Protein AF-A0ABC9VNV1-F1 (afdb_monomer)

Organism: NCBI:txid3378536

Sequence (140 aa):
MKNTTNLYNGEHWSSEWITLIHSKHLDEAFKYSTDSWLENKLSWFLTNGSTGILYLINYVWGDEGLDLFFEFIRWYIMNDSEPGHFHPSKAIKTGINEHRGEIKSTDLKKLTEMLEDFSEVFAVNDHDEGAPRWKPKEKD

Foldseek 3Di:
DDCPQCDDPNDGDDPLVSLVVVVVVCCVVVPDDDDCPVVVVVSCCCRVPVVVVLVVQCVVPNPVSNVVVVVVLCVQDPCLPDPNHDPDDPVVVVVCVVVDDDCDPVNVVVVQVSQQVVQCSVCVVVVNNPDDGDGDDDDD

Secondary structure (DSSP, 8-state):
------EETTEE--HHHHHHHHHHHGGGT----S-THHHHHHHHHHHTTHHHHHHHHHHHHHHHHHHHHHHHHHHHHH-TTSTTS----HHHHHHHHHT-----HHHHHHHHHHHHHHHHHHHHHTT-TTPPPP-PPPP-

Radius of gyration: 17.7 Å; Cα contacts (8 Å, |Δi|>4): 72; chains: 1; bounding box: 39×44×49 Å

Mean predicted aligned error: 11.59 Å

pLDDT: mean 71.83, std 16.85, range [32.09, 94.81]

Structure (mmCIF, N/CA/C/O backbone):
data_AF-A0ABC9VNV1-F1
#
_entry.id   AF-A0ABC9VNV1-F1
#
loop_
_atom_site.group_PDB
_atom_site.id
_atom_site.type_symbol
_atom_site.label_atom_id
_atom_site.label_alt_id
_atom_site.label_comp_id
_atom_site.label_asym_id
_atom_site.label_entity_id
_atom_site.label_seq_id
_atom_site.pdbx_PDB_ins_code
_atom_site.Cartn_x
_atom_site.Cartn_y
_atom_site.Cartn_z
_atom_site.occupancy
_atom_site.B_iso_or_equiv
_atom_site.auth_seq_id
_atom_site.auth_comp_id
_atom_site.auth_asym_id
_atom_site.auth_atom_id
_atom_site.pdbx_PDB_model_num
ATOM 1 N N . MET A 1 1 ? 6.989 10.256 -30.172 1.00 32.09 1 MET A N 1
ATOM 2 C CA . MET A 1 1 ? 8.027 10.256 -29.119 1.00 32.09 1 MET A CA 1
ATOM 3 C C . MET A 1 1 ? 7.615 11.285 -28.080 1.00 32.09 1 MET A C 1
ATOM 5 O O . MET A 1 1 ? 7.628 12.466 -28.396 1.00 32.09 1 MET A O 1
ATOM 9 N N . LYS A 1 2 ? 7.131 10.853 -26.909 1.00 33.56 2 LYS A N 1
ATOM 10 C CA . LYS A 1 2 ? 6.782 11.763 -25.809 1.00 33.56 2 LYS A CA 1
ATOM 11 C C . LYS A 1 2 ? 8.055 12.032 -25.001 1.00 33.56 2 LYS A C 1
ATOM 13 O O . LYS A 1 2 ? 8.468 11.173 -24.236 1.00 33.56 2 LYS A O 1
ATOM 18 N N . ASN A 1 3 ? 8.677 13.191 -25.206 1.00 39.19 3 ASN A N 1
ATOM 19 C CA . ASN A 1 3 ? 9.622 13.756 -24.243 1.00 39.19 3 ASN A CA 1
ATOM 20 C C . ASN A 1 3 ? 8.817 14.642 -23.291 1.00 39.19 3 ASN A C 1
ATOM 22 O O . ASN A 1 3 ? 8.716 15.849 -23.488 1.00 39.19 3 ASN A O 1
ATOM 26 N N . THR A 1 4 ? 8.188 14.034 -22.290 1.00 43.34 4 THR A N 1
ATOM 27 C CA . THR A 1 4 ? 7.763 14.755 -21.087 1.00 43.34 4 THR A CA 1
ATOM 28 C C . THR A 1 4 ? 8.994 14.880 -20.211 1.00 43.34 4 THR A C 1
ATOM 30 O O . THR A 1 4 ? 9.354 13.982 -19.454 1.00 43.34 4 THR A O 1
ATOM 33 N N . THR A 1 5 ? 9.734 15.957 -20.442 1.00 48.34 5 THR A N 1
ATOM 34 C CA . THR A 1 5 ? 10.956 16.270 -19.718 1.00 48.34 5 THR A CA 1
ATOM 35 C C . THR A 1 5 ? 10.577 16.685 -18.304 1.00 48.34 5 THR A C 1
ATOM 37 O O . THR A 1 5 ? 10.227 17.834 -18.055 1.00 48.34 5 THR A O 1
ATOM 40 N N . ASN A 1 6 ? 10.608 15.724 -17.390 1.00 53.25 6 ASN A N 1
ATOM 41 C CA . ASN A 1 6 ? 10.360 15.930 -15.973 1.00 53.25 6 ASN A CA 1
ATOM 42 C C . ASN A 1 6 ? 11.522 16.723 -15.358 1.00 53.25 6 ASN A C 1
ATOM 44 O O . ASN A 1 6 ? 12.486 16.145 -14.859 1.00 53.25 6 ASN A O 1
ATOM 48 N N . LEU A 1 7 ? 11.444 18.051 -15.436 1.00 54.41 7 LEU A N 1
ATOM 49 C CA . LEU A 1 7 ? 12.431 18.974 -14.882 1.00 54.41 7 LEU A CA 1
ATOM 50 C C . LEU A 1 7 ? 11.872 19.666 -13.637 1.00 54.41 7 LEU A C 1
ATOM 52 O O . LEU A 1 7 ? 10.845 20.336 -13.713 1.00 54.41 7 LEU A O 1
ATOM 56 N N . TYR A 1 8 ? 12.587 19.569 -12.516 1.00 49.50 8 TYR A N 1
ATOM 57 C CA . TYR A 1 8 ? 12.327 20.351 -11.304 1.00 49.50 8 TYR A CA 1
ATOM 58 C C . TYR A 1 8 ? 13.645 20.959 -10.811 1.00 49.50 8 TYR A C 1
ATOM 60 O O . TYR A 1 8 ? 14.639 20.252 -10.665 1.00 49.50 8 TYR A O 1
ATOM 68 N N . ASN A 1 9 ? 13.684 22.285 -10.621 1.00 58.12 9 ASN A N 1
ATOM 69 C CA . ASN A 1 9 ? 14.904 23.061 -10.326 1.00 58.12 9 ASN A CA 1
ATOM 70 C C . ASN A 1 9 ? 16.076 22.846 -11.308 1.00 58.12 9 ASN A C 1
ATOM 72 O O . ASN A 1 9 ? 17.241 22.946 -10.936 1.00 58.12 9 ASN A O 1
ATOM 76 N N . GLY A 1 10 ? 15.773 22.581 -12.582 1.00 61.41 10 GLY A N 1
ATOM 77 C CA . GLY A 1 10 ? 16.792 22.366 -13.616 1.00 61.41 10 GLY A CA 1
ATOM 78 C C . GLY A 1 10 ? 17.421 20.970 -13.611 1.00 61.41 10 GLY A C 1
ATOM 79 O O . GLY A 1 10 ? 18.289 20.705 -14.438 1.00 61.41 10 GLY A O 1
ATOM 80 N N . GLU A 1 11 ? 16.963 20.068 -12.741 1.00 56.09 11 GLU A N 1
ATOM 81 C CA . GLU A 1 11 ? 17.384 18.668 -12.707 1.00 56.09 11 GLU A CA 1
ATOM 82 C C . GLU A 1 11 ? 16.292 17.754 -13.263 1.00 56.09 11 GLU A C 1
ATOM 84 O O . GLU A 1 11 ? 15.099 18.042 -13.138 1.00 56.09 11 GLU A O 1
ATOM 89 N N . HIS A 1 12 ? 16.703 16.651 -13.892 1.00 55.78 12 HIS A N 1
ATOM 90 C CA . HIS A 1 12 ? 15.787 15.637 -14.401 1.00 55.78 12 HIS A CA 1
ATOM 91 C C . HIS A 1 12 ? 15.393 14.670 -13.291 1.00 55.78 12 HIS A C 1
ATOM 93 O O . HIS A 1 12 ? 16.239 13.968 -12.740 1.00 55.78 12 HIS A O 1
ATOM 99 N N . TRP A 1 13 ? 14.097 14.588 -13.030 1.00 54.09 13 TRP A N 1
ATOM 100 C CA . TRP A 1 13 ? 13.512 13.665 -12.068 1.00 54.09 13 TRP A CA 1
ATOM 101 C C . TRP A 1 13 ? 12.664 12.632 -12.803 1.00 54.09 13 TRP A C 1
ATOM 103 O O . TRP A 1 13 ? 12.206 12.862 -13.922 1.00 54.09 13 TRP A O 1
ATOM 113 N N . SER A 1 14 ? 12.456 11.461 -12.207 1.00 55.09 14 SER A N 1
ATOM 114 C CA . SER A 1 14 ? 11.449 10.545 -12.743 1.00 55.09 14 SER A CA 1
ATOM 115 C C . SER A 1 14 ? 10.048 11.126 -12.495 1.00 55.09 14 SER A C 1
ATOM 117 O O . SER A 1 14 ? 9.883 12.013 -11.651 1.00 55.09 14 SER A O 1
ATOM 119 N N . SER A 1 15 ? 9.040 10.675 -13.243 1.00 53.22 15 SER A N 1
ATOM 120 C CA . SER A 1 15 ? 7.663 11.185 -13.106 1.00 53.22 15 SER A CA 1
ATOM 121 C C . SER A 1 15 ? 7.164 11.021 -11.672 1.00 53.22 15 SER A C 1
ATOM 123 O O . SER A 1 15 ? 6.565 11.923 -11.104 1.00 53.22 15 SER A O 1
ATOM 125 N N . GLU A 1 16 ? 7.531 9.896 -11.068 1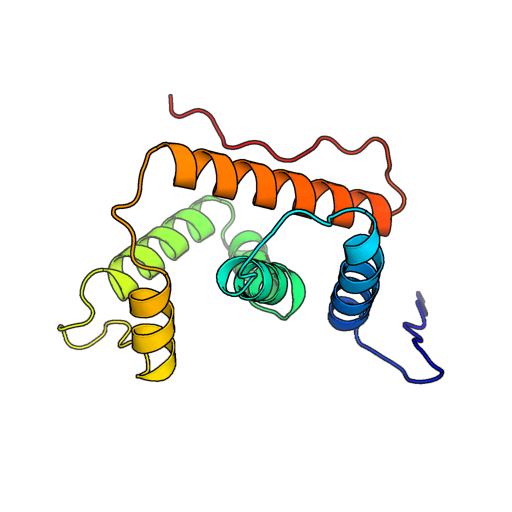.00 50.22 16 GLU A N 1
ATOM 126 C CA . GLU A 1 16 ? 7.247 9.480 -9.701 1.00 50.22 16 GLU A CA 1
ATOM 127 C C . GLU A 1 16 ? 7.815 10.466 -8.668 1.00 50.22 16 GLU A C 1
ATOM 129 O O . GLU A 1 16 ? 7.143 10.826 -7.700 1.00 50.22 16 GLU A O 1
ATOM 134 N N . TRP A 1 17 ? 9.035 10.960 -8.897 1.00 52.72 17 TRP A N 1
ATOM 135 C CA . TRP A 1 17 ? 9.656 11.970 -8.043 1.00 52.72 17 TRP A CA 1
ATOM 136 C C . TRP A 1 17 ? 9.051 13.361 -8.238 1.00 52.72 17 TRP A C 1
ATOM 138 O O . TRP A 1 17 ? 8.904 14.088 -7.259 1.00 52.72 17 TRP A O 1
ATOM 148 N N . ILE A 1 18 ? 8.658 13.732 -9.461 1.00 58.47 18 ILE A N 1
ATOM 149 C CA . ILE A 1 18 ? 7.947 14.996 -9.708 1.00 58.47 18 ILE A CA 1
ATOM 150 C C . ILE A 1 18 ? 6.581 14.997 -9.038 1.00 58.47 18 ILE A C 1
ATOM 152 O O . ILE A 1 18 ? 6.238 15.977 -8.383 1.00 58.47 18 ILE A O 1
ATOM 156 N N . THR A 1 19 ? 5.834 13.898 -9.125 1.00 55.19 19 THR A N 1
ATOM 157 C CA . THR A 1 19 ? 4.564 13.740 -8.412 1.00 55.19 19 THR A CA 1
ATOM 158 C C . THR A 1 19 ? 4.751 13.918 -6.904 1.00 55.19 19 THR A C 1
ATOM 160 O O . THR A 1 19 ? 3.962 14.619 -6.278 1.00 55.19 19 THR A O 1
ATOM 163 N N . LEU A 1 20 ? 5.834 13.381 -6.329 1.00 51.72 20 LEU A N 1
ATOM 164 C CA . LEU A 1 20 ? 6.161 13.528 -4.905 1.00 51.72 20 LEU A CA 1
ATOM 165 C C . LEU A 1 20 ? 6.617 14.951 -4.518 1.00 51.72 20 LEU A C 1
ATOM 167 O O . LEU A 1 20 ? 6.427 15.403 -3.389 1.00 51.72 20 LEU A O 1
ATOM 171 N N . ILE A 1 21 ? 7.234 15.679 -5.447 1.00 54.50 21 ILE A N 1
ATOM 172 C CA . ILE A 1 21 ? 7.622 17.080 -5.258 1.00 54.50 21 ILE A CA 1
ATOM 173 C C . ILE A 1 21 ? 6.403 18.004 -5.384 1.00 54.50 21 ILE A C 1
ATOM 175 O O . ILE A 1 21 ? 6.257 18.929 -4.591 1.00 54.50 21 ILE A O 1
ATOM 179 N N . HIS A 1 22 ? 5.511 17.758 -6.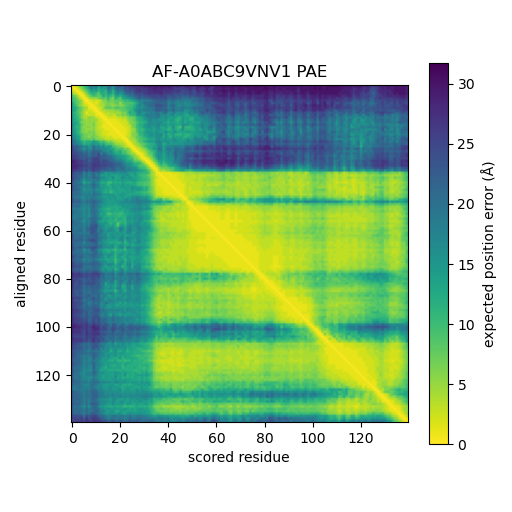341 1.00 55.28 22 HIS A N 1
ATOM 180 C CA . HIS A 1 22 ? 4.270 18.517 -6.501 1.00 55.28 22 HIS A CA 1
ATOM 181 C C . HIS A 1 22 ? 3.284 18.248 -5.364 1.00 55.28 22 HIS A C 1
ATOM 183 O O . HIS A 1 22 ? 2.646 19.188 -4.895 1.00 55.28 22 HIS A O 1
ATOM 189 N N . SER A 1 23 ? 3.227 17.018 -4.839 1.00 49.59 23 SER A N 1
ATOM 190 C CA . SER A 1 23 ? 2.424 16.725 -3.649 1.00 49.59 23 SER A CA 1
ATOM 191 C C . SER A 1 23 ? 2.903 17.512 -2.425 1.00 49.59 23 SER A C 1
ATOM 193 O O . SER A 1 23 ? 2.079 17.955 -1.638 1.00 49.59 23 SER A O 1
ATOM 195 N N . LYS A 1 24 ? 4.212 17.785 -2.302 1.00 47.03 24 LYS A N 1
ATOM 196 C CA . LYS A 1 24 ? 4.763 18.663 -1.251 1.00 47.03 24 LYS A CA 1
ATOM 197 C C . LYS A 1 24 ? 4.355 20.134 -1.373 1.00 47.03 24 LYS A C 1
ATOM 199 O O . LYS A 1 24 ? 4.388 20.844 -0.379 1.00 47.03 24 LYS A O 1
ATOM 204 N N . HIS A 1 25 ? 3.998 20.626 -2.560 1.00 45.22 25 HIS A N 1
ATOM 205 C CA . HIS A 1 25 ? 3.532 22.014 -2.729 1.00 45.22 25 HIS A CA 1
ATOM 206 C C . HIS A 1 25 ? 2.043 22.183 -2.398 1.00 45.22 25 HIS A C 1
ATOM 208 O O . HIS A 1 25 ? 1.588 23.301 -2.172 1.00 45.22 25 HIS A O 1
ATOM 214 N N . LEU A 1 26 ? 1.293 21.081 -2.301 1.00 47.50 26 LEU A N 1
ATOM 215 C CA . LEU A 1 26 ? -0.083 21.071 -1.796 1.00 47.50 26 LEU A CA 1
ATOM 216 C C . LEU A 1 26 ? -0.150 21.162 -0.252 1.00 47.50 26 LEU A C 1
ATOM 218 O O . LEU A 1 26 ? -1.215 21.470 0.289 1.00 47.50 26 LEU A O 1
ATOM 222 N N . ASP A 1 27 ? 0.984 21.005 0.453 1.00 45.06 27 ASP A N 1
ATOM 223 C CA . ASP A 1 27 ? 1.103 21.120 1.921 1.00 45.06 27 ASP A CA 1
ATOM 224 C C . ASP A 1 27 ? 0.670 22.495 2.472 1.00 45.06 27 ASP A C 1
ATOM 226 O O . ASP A 1 27 ? 0.282 22.603 3.639 1.00 45.06 27 ASP A O 1
ATOM 230 N N . GLU A 1 28 ? 0.703 23.568 1.670 1.00 42.94 28 GLU A N 1
ATOM 231 C CA . GLU A 1 28 ? 0.246 24.888 2.135 1.00 42.94 28 GLU A CA 1
ATOM 232 C C . GLU A 1 28 ? -1.284 24.976 2.272 1.00 42.94 28 GLU A C 1
ATOM 234 O O . GLU A 1 28 ? -1.773 25.710 3.134 1.00 42.94 28 GLU A O 1
ATOM 239 N N . ALA A 1 29 ? -2.040 24.191 1.494 1.00 42.53 29 ALA A N 1
ATOM 240 C CA . ALA A 1 29 ? -3.497 24.089 1.607 1.00 42.53 29 ALA A CA 1
ATOM 241 C C . ALA A 1 29 ? -3.939 22.992 2.599 1.00 42.53 29 ALA A C 1
ATOM 243 O O . ALA A 1 29 ? -4.995 23.116 3.220 1.00 42.53 29 ALA A O 1
ATOM 244 N N . PHE A 1 30 ? -3.109 21.966 2.817 1.00 41.19 30 PHE A N 1
ATOM 245 C CA . PHE A 1 30 ? -3.386 20.802 3.675 1.00 41.19 30 PHE A CA 1
ATOM 246 C C . PHE A 1 30 ? -2.871 20.939 5.117 1.00 41.19 30 PHE A C 1
ATOM 248 O O . PHE A 1 30 ? -2.468 19.982 5.778 1.00 41.19 30 PHE A O 1
ATOM 255 N N . LYS A 1 31 ? -2.910 22.153 5.671 1.00 35.38 31 LYS A N 1
ATOM 256 C CA . LYS A 1 31 ? -2.440 22.407 7.037 1.00 35.38 31 LYS A CA 1
ATOM 257 C C . LYS A 1 31 ? -3.489 22.029 8.094 1.00 35.38 31 LYS A C 1
ATOM 259 O O . LYS A 1 31 ? -4.052 22.895 8.756 1.00 35.38 31 LYS A O 1
ATOM 264 N N . TYR A 1 32 ? -3.681 20.727 8.315 1.00 37.78 32 TYR A N 1
ATOM 265 C CA . TYR A 1 32 ? -4.172 20.175 9.585 1.00 37.78 32 TYR A CA 1
ATOM 266 C C . TYR A 1 32 ? -3.321 18.978 10.037 1.00 37.78 32 TYR A C 1
ATOM 268 O O . TYR A 1 32 ? -3.583 17.834 9.709 1.00 37.78 32 TYR A O 1
ATOM 276 N N . SER A 1 33 ? -2.339 19.298 10.884 1.00 37.34 33 SER A N 1
ATOM 277 C CA . SER A 1 33 ? -1.916 18.527 12.061 1.00 37.34 33 SER A CA 1
ATOM 278 C C . SER A 1 33 ? -1.562 17.034 11.903 1.00 37.34 33 SER A C 1
ATOM 280 O O . SER A 1 33 ? -2.414 16.157 12.002 1.00 37.34 33 SER A O 1
ATOM 282 N N . THR A 1 34 ? -0.244 16.811 11.988 1.00 40.41 34 THR A N 1
ATOM 283 C CA . THR A 1 34 ? 0.470 15.770 12.763 1.00 40.41 34 THR A CA 1
ATOM 284 C C . THR A 1 34 ? 0.611 14.356 12.178 1.00 40.41 34 THR A C 1
ATOM 286 O O . THR A 1 34 ? -0.337 13.585 12.126 1.00 40.41 34 THR A O 1
ATOM 289 N N . ASP A 1 35 ? 1.881 14.039 11.890 1.00 53.44 35 ASP A N 1
ATOM 290 C CA . ASP A 1 35 ? 2.521 12.741 11.628 1.00 53.44 35 ASP A CA 1
ATOM 291 C C . ASP A 1 35 ? 2.167 11.995 10.327 1.00 53.44 35 ASP A C 1
ATOM 293 O O . ASP A 1 35 ? 1.470 10.982 10.290 1.00 53.44 35 ASP A O 1
ATOM 297 N N . SER A 1 36 ? 2.773 12.465 9.231 1.00 64.44 36 SER A N 1
ATOM 298 C CA . SER A 1 36 ? 2.671 11.905 7.879 1.00 64.44 36 SER A CA 1
ATOM 299 C C . SER A 1 36 ? 3.466 10.606 7.677 1.00 64.44 36 SER A C 1
ATOM 301 O O . SER A 1 36 ? 3.791 10.244 6.549 1.00 64.44 36 SER A O 1
ATOM 303 N N . TRP A 1 37 ? 3.822 9.862 8.733 1.00 73.06 37 TRP A N 1
ATOM 304 C CA . TRP A 1 37 ? 4.611 8.629 8.584 1.00 73.06 37 TRP A CA 1
ATOM 305 C C . TRP A 1 37 ? 3.918 7.601 7.679 1.00 73.06 37 TRP A C 1
ATOM 307 O O . TRP A 1 37 ? 4.563 7.033 6.794 1.00 73.06 37 TRP A O 1
ATOM 317 N N . LEU A 1 38 ? 2.614 7.375 7.875 1.00 71.62 38 LEU A N 1
ATOM 318 C CA . LEU A 1 38 ? 1.831 6.442 7.059 1.00 71.62 38 LEU A CA 1
ATOM 319 C C . LEU A 1 38 ? 1.524 7.026 5.676 1.00 71.62 38 LEU A C 1
ATOM 321 O O . LEU A 1 38 ? 1.702 6.340 4.674 1.00 71.62 38 LEU A O 1
ATOM 325 N N . GLU A 1 39 ? 1.129 8.295 5.626 1.00 73.88 39 GLU A N 1
ATOM 326 C CA . GLU A 1 39 ? 0.841 9.024 4.390 1.00 73.88 39 GLU A CA 1
ATOM 327 C C . GLU A 1 39 ? 2.042 9.021 3.434 1.00 73.88 39 GLU A C 1
ATOM 329 O O . GLU A 1 39 ? 1.922 8.591 2.289 1.00 73.88 39 GLU A O 1
ATOM 334 N N . ASN A 1 40 ? 3.237 9.368 3.924 1.00 74.50 40 ASN A N 1
ATOM 335 C CA . ASN A 1 40 ? 4.475 9.336 3.143 1.00 74.50 40 ASN A CA 1
ATOM 336 C C . ASN A 1 40 ? 4.789 7.932 2.623 1.00 74.50 40 ASN A C 1
ATOM 338 O O . ASN A 1 40 ? 5.285 7.776 1.509 1.00 74.50 40 ASN A O 1
ATOM 342 N N . LYS A 1 41 ? 4.525 6.894 3.426 1.00 76.88 41 LYS A N 1
ATOM 343 C CA . LYS A 1 41 ? 4.749 5.504 3.010 1.00 76.88 41 LYS A CA 1
ATOM 344 C C . LYS A 1 41 ? 3.759 5.057 1.948 1.00 76.88 41 LYS A C 1
ATOM 346 O O . LYS A 1 41 ? 4.169 4.347 1.036 1.00 76.88 41 LYS A O 1
ATOM 351 N N . LEU A 1 42 ? 2.499 5.470 2.049 1.00 78.50 42 LEU A N 1
ATOM 352 C CA . LEU A 1 42 ? 1.479 5.177 1.046 1.00 78.50 42 LEU A CA 1
ATOM 353 C C . LEU A 1 42 ? 1.740 5.941 -0.247 1.00 78.50 42 LEU A C 1
ATOM 355 O O . LEU A 1 42 ? 1.756 5.326 -1.305 1.00 78.50 42 LEU A O 1
ATOM 359 N N . SER A 1 43 ? 2.053 7.233 -0.167 1.00 75.00 43 SER A N 1
ATOM 360 C CA . SER A 1 43 ? 2.487 8.016 -1.324 1.00 75.00 43 SER A CA 1
ATOM 361 C C . SER A 1 43 ? 3.695 7.363 -1.995 1.00 75.00 43 SER A C 1
ATOM 363 O O . SER A 1 43 ? 3.669 7.108 -3.199 1.00 75.00 43 SER A O 1
ATOM 365 N N . TRP A 1 44 ? 4.717 6.969 -1.226 1.00 76.12 44 TRP A N 1
ATOM 366 C CA . TRP A 1 44 ? 5.876 6.258 -1.768 1.00 76.12 44 TRP A CA 1
ATOM 367 C C . TRP A 1 44 ? 5.504 4.906 -2.389 1.00 76.12 44 TRP A C 1
ATOM 369 O O . TRP A 1 44 ? 5.984 4.586 -3.470 1.00 76.12 44 TRP A O 1
ATOM 379 N N . PHE A 1 45 ? 4.628 4.121 -1.758 1.00 81.19 45 PHE A N 1
ATOM 380 C CA . PHE A 1 45 ? 4.134 2.861 -2.320 1.00 81.19 45 PHE A CA 1
ATOM 381 C C . PHE A 1 45 ? 3.441 3.078 -3.673 1.00 81.19 45 PHE A C 1
ATOM 383 O O . PHE A 1 45 ? 3.729 2.357 -4.632 1.00 81.19 45 PHE A O 1
ATOM 390 N N . LEU A 1 46 ? 2.580 4.097 -3.747 1.00 76.69 46 LEU A N 1
ATOM 391 C CA . LEU A 1 46 ? 1.780 4.427 -4.924 1.00 76.69 46 LEU A CA 1
ATOM 392 C C . LEU A 1 46 ? 2.628 4.990 -6.069 1.00 76.69 46 LEU A C 1
ATOM 394 O O . LEU A 1 46 ? 2.346 4.705 -7.232 1.00 76.69 46 LEU A O 1
ATOM 398 N N . THR A 1 47 ? 3.678 5.745 -5.751 1.00 69.94 47 THR A N 1
ATOM 399 C CA . THR A 1 47 ? 4.482 6.469 -6.744 1.00 69.94 47 THR A CA 1
ATOM 400 C C . THR A 1 47 ? 5.786 5.762 -7.090 1.00 69.94 47 THR A C 1
ATOM 402 O O . THR A 1 47 ? 6.123 5.670 -8.254 1.00 69.94 47 THR A O 1
ATOM 405 N N . ASN A 1 48 ? 6.522 5.196 -6.134 1.00 63.38 48 ASN A N 1
ATOM 406 C CA . ASN A 1 48 ? 7.934 4.830 -6.313 1.00 63.38 48 ASN A CA 1
ATOM 407 C C . ASN A 1 48 ? 8.198 3.330 -6.556 1.00 63.38 48 ASN A C 1
ATOM 409 O O . ASN A 1 48 ? 9.290 2.832 -6.282 1.00 63.38 48 ASN A O 1
ATOM 413 N N . GLY A 1 49 ? 7.223 2.606 -7.116 1.00 66.31 49 GLY A N 1
ATOM 414 C CA . GLY A 1 49 ? 7.494 1.348 -7.831 1.00 66.31 49 GLY A CA 1
ATOM 415 C C . GLY A 1 49 ? 6.677 0.126 -7.414 1.00 66.31 49 GLY A C 1
ATOM 416 O O . GLY A 1 49 ? 6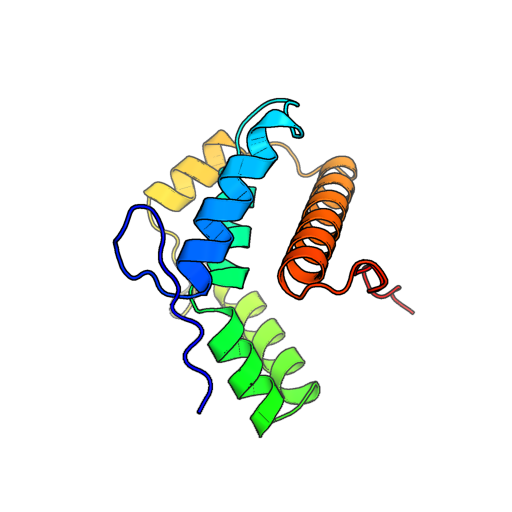.583 -0.819 -8.197 1.00 66.31 49 GLY A O 1
ATOM 417 N N . SER A 1 50 ? 6.019 0.136 -6.251 1.00 80.69 50 SER A N 1
ATOM 418 C CA . SER A 1 50 ? 5.183 -1.011 -5.843 1.00 80.69 50 SER A CA 1
ATOM 419 C C . SER A 1 50 ? 3.951 -1.151 -6.745 1.00 80.69 50 SER A C 1
ATOM 421 O O . SER A 1 50 ? 3.603 -2.257 -7.156 1.00 80.69 50 SER A O 1
ATOM 423 N N . THR A 1 51 ? 3.369 -0.024 -7.165 1.00 82.00 51 THR A N 1
ATOM 424 C CA . THR A 1 51 ? 2.287 0.032 -8.164 1.00 82.00 51 THR A CA 1
ATOM 425 C C . THR A 1 51 ? 2.672 -0.598 -9.500 1.00 82.00 51 THR A C 1
ATOM 427 O O . THR A 1 51 ? 1.844 -1.256 -10.118 1.00 82.00 51 THR A O 1
ATOM 430 N N . GLY A 1 52 ? 3.930 -0.466 -9.938 1.00 80.69 52 GLY A N 1
ATOM 431 C CA . GLY A 1 52 ? 4.401 -1.080 -11.182 1.00 80.69 52 GLY A CA 1
ATOM 432 C C . GLY A 1 52 ? 4.345 -2.609 -11.139 1.00 80.69 52 GLY A C 1
ATOM 433 O O . GLY A 1 52 ? 3.940 -3.240 -12.111 1.00 80.69 52 GLY A O 1
ATOM 434 N N . ILE A 1 53 ? 4.673 -3.213 -9.992 1.00 85.12 53 ILE A N 1
ATOM 435 C CA . ILE A 1 53 ? 4.548 -4.664 -9.793 1.00 85.12 53 ILE A CA 1
ATOM 436 C C . ILE A 1 53 ? 3.080 -5.090 -9.794 1.00 85.12 53 ILE A C 1
ATOM 438 O O . ILE A 1 53 ? 2.733 -6.052 -10.475 1.00 85.12 53 ILE A O 1
ATOM 442 N N . LEU A 1 54 ? 2.209 -4.355 -9.096 1.00 91.69 54 LEU A N 1
ATOM 443 C CA . LEU A 1 54 ? 0.768 -4.629 -9.113 1.00 91.69 54 LEU A CA 1
ATOM 444 C C . LEU A 1 54 ? 0.187 -4.514 -10.529 1.00 91.69 54 LEU A C 1
ATOM 446 O O . LEU A 1 54 ? -0.597 -5.364 -10.944 1.00 91.69 54 LEU A O 1
ATOM 450 N N . TYR A 1 55 ? 0.625 -3.518 -11.302 1.00 88.75 55 TYR A N 1
ATOM 451 C CA . TYR A 1 55 ? 0.239 -3.367 -12.701 1.00 88.75 55 TYR A CA 1
ATOM 452 C C . TYR A 1 55 ? 0.674 -4.571 -13.538 1.00 88.75 55 TYR A C 1
ATOM 454 O O . TYR A 1 55 ? -0.129 -5.091 -14.303 1.00 88.75 55 TYR A O 1
ATOM 462 N N . LEU A 1 56 ? 1.914 -5.047 -13.384 1.00 86.69 56 LEU A N 1
ATOM 463 C CA . LEU A 1 56 ? 2.395 -6.233 -14.100 1.00 86.69 56 LEU A CA 1
ATOM 464 C C . LEU A 1 56 ? 1.593 -7.485 -13.739 1.00 86.69 56 LEU A C 1
ATOM 466 O O . LEU A 1 56 ? 1.267 -8.269 -14.628 1.00 86.69 56 LEU A O 1
ATOM 470 N N . ILE A 1 57 ? 1.251 -7.658 -12.460 1.00 89.31 57 ILE A N 1
ATOM 471 C CA . ILE A 1 57 ? 0.435 -8.790 -12.013 1.00 89.31 57 ILE A CA 1
ATOM 472 C C . ILE A 1 57 ? -0.939 -8.741 -12.681 1.00 89.31 57 ILE A C 1
ATOM 474 O O . ILE A 1 57 ? -1.349 -9.711 -13.315 1.00 89.31 57 ILE A O 1
ATOM 478 N N . ASN A 1 58 ? -1.608 -7.592 -12.617 1.00 93.44 58 ASN A N 1
ATOM 479 C CA . ASN A 1 58 ? -2.903 -7.409 -13.261 1.00 93.44 58 ASN A CA 1
ATOM 480 C C . ASN A 1 58 ? -2.828 -7.581 -14.785 1.00 93.44 58 ASN A C 1
ATOM 482 O O . ASN A 1 58 ? -3.680 -8.209 -15.400 1.00 93.44 58 ASN A O 1
ATOM 486 N N . TYR A 1 59 ? -1.782 -7.049 -15.414 1.00 91.75 59 TYR A N 1
ATOM 487 C CA . TYR A 1 59 ? -1.607 -7.115 -16.861 1.00 91.75 59 TYR A CA 1
ATOM 488 C C . TYR A 1 59 ? -1.482 -8.558 -17.369 1.00 91.75 59 TYR A C 1
ATOM 490 O O . TYR A 1 59 ? -1.949 -8.866 -18.463 1.00 91.75 59 TYR A O 1
ATOM 498 N N . VAL A 1 60 ? -0.853 -9.442 -16.588 1.00 92.12 60 VAL A N 1
ATOM 499 C CA . VAL A 1 60 ? -0.622 -10.841 -16.977 1.00 92.12 60 VAL A CA 1
ATOM 500 C C . VAL A 1 60 ? -1.744 -11.772 -16.507 1.00 92.12 60 VAL A C 1
ATOM 502 O O . VAL A 1 60 ? -2.115 -12.681 -17.248 1.00 92.12 60 VAL A O 1
ATOM 505 N N . TRP A 1 61 ? -2.279 -11.566 -15.300 1.00 88.00 61 TRP A N 1
ATOM 506 C CA . TRP A 1 61 ? -3.196 -12.505 -14.634 1.00 88.00 61 TRP A CA 1
ATOM 507 C C . TRP A 1 61 ? -4.565 -11.911 -14.267 1.00 88.00 61 TRP A C 1
ATOM 509 O O . TRP A 1 61 ? -5.403 -12.621 -13.719 1.00 88.00 61 TRP A O 1
ATOM 519 N N . GLY A 1 62 ? -4.814 -10.640 -14.582 1.00 91.38 62 GLY A N 1
ATOM 520 C CA . GLY A 1 62 ? -6.074 -9.955 -14.296 1.00 91.38 62 GLY A CA 1
ATOM 521 C C . GLY A 1 62 ? -6.376 -9.803 -12.803 1.00 91.38 62 GLY A C 1
ATOM 522 O O . GLY A 1 62 ? -5.505 -9.975 -11.944 1.00 91.38 62 GLY A O 1
ATOM 523 N N . ASP A 1 63 ? -7.646 -9.515 -12.513 1.00 93.69 63 ASP A N 1
ATOM 524 C CA . ASP A 1 63 ? -8.158 -9.321 -11.153 1.00 93.69 63 ASP A CA 1
ATOM 525 C C . ASP A 1 63 ? -7.926 -10.560 -10.264 1.00 93.69 63 ASP A C 1
ATOM 527 O O . ASP A 1 63 ? -7.509 -10.418 -9.117 1.00 93.69 63 ASP A O 1
ATOM 531 N N . GLU A 1 64 ? -8.080 -11.776 -10.806 1.00 93.00 64 GLU A N 1
ATOM 532 C CA . GLU A 1 64 ? -7.822 -13.027 -10.069 1.00 93.00 64 GLU A CA 1
ATOM 533 C C . GLU A 1 64 ? -6.365 -13.126 -9.585 1.00 93.00 64 GLU A C 1
ATOM 535 O O . GLU A 1 64 ? -6.092 -13.573 -8.468 1.00 93.00 64 GLU A O 1
ATOM 540 N N . GLY A 1 65 ? -5.408 -12.681 -10.408 1.00 92.56 65 GLY A N 1
ATOM 541 C CA . GLY A 1 65 ? -3.996 -12.645 -10.035 1.00 92.56 65 GLY A CA 1
ATOM 542 C C . GLY A 1 65 ? -3.697 -11.632 -8.932 1.00 92.56 65 GLY A C 1
ATOM 543 O O . GLY A 1 65 ? -2.885 -11.910 -8.045 1.00 92.56 65 GLY A O 1
ATOM 544 N N . LEU A 1 66 ? -4.360 -10.473 -8.963 1.00 94.69 66 LEU A N 1
ATOM 545 C CA . LEU A 1 66 ? -4.259 -9.474 -7.899 1.00 94.69 66 LEU A CA 1
ATOM 546 C C . LEU A 1 66 ? -4.843 -9.992 -6.584 1.00 94.69 66 LEU A C 1
ATOM 548 O O . LEU A 1 66 ? -4.199 -9.839 -5.546 1.00 94.69 66 LEU A O 1
ATOM 552 N N . ASP A 1 67 ? -6.008 -10.637 -6.622 1.00 94.81 67 ASP A N 1
ATOM 553 C CA . ASP A 1 67 ? -6.655 -11.194 -5.432 1.00 94.81 67 ASP A CA 1
ATOM 554 C C . ASP A 1 67 ? -5.766 -12.248 -4.756 1.00 94.81 67 ASP A C 1
ATOM 556 O O . ASP A 1 67 ? -5.496 -12.152 -3.555 1.00 94.81 67 ASP A O 1
ATOM 560 N N . LEU A 1 68 ? -5.213 -13.187 -5.534 1.00 93.81 68 LEU A N 1
ATOM 561 C CA . LEU A 1 68 ? -4.259 -14.185 -5.032 1.00 93.81 68 LEU A CA 1
ATOM 562 C C . LEU A 1 68 ? -2.991 -13.541 -4.459 1.00 93.81 68 LEU A C 1
ATOM 564 O O . LEU A 1 68 ? -2.478 -13.970 -3.422 1.00 93.81 68 LEU A O 1
ATOM 568 N N . PHE A 1 69 ? -2.467 -12.501 -5.111 1.00 94.50 69 PHE A N 1
ATOM 569 C CA . PHE A 1 69 ? -1.286 -11.798 -4.620 1.00 94.50 69 PHE A CA 1
ATOM 570 C C . PHE A 1 69 ? -1.565 -11.063 -3.305 1.00 94.50 69 PHE A C 1
ATOM 572 O O . PHE A 1 69 ? -0.758 -11.135 -2.377 1.00 94.50 69 PHE A O 1
ATOM 579 N N . PHE A 1 70 ? -2.710 -10.391 -3.180 1.00 94.12 70 PHE A N 1
ATOM 580 C CA . PHE A 1 70 ? -3.095 -9.727 -1.936 1.00 94.12 70 PHE A CA 1
ATOM 581 C C . PHE A 1 70 ? -3.368 -10.723 -0.807 1.00 94.12 70 PHE A C 1
ATOM 583 O O . PHE A 1 70 ? -2.994 -10.447 0.337 1.00 94.12 70 PHE A O 1
ATOM 590 N N . GLU A 1 71 ? -3.938 -11.892 -1.107 1.00 94.19 71 GLU A N 1
ATOM 591 C CA . GLU A 1 71 ? -4.056 -12.990 -0.144 1.00 94.19 71 GLU A CA 1
ATOM 592 C C . GLU A 1 71 ? -2.676 -13.445 0.348 1.00 94.19 71 GLU A C 1
ATOM 594 O O . GLU A 1 71 ? -2.446 -13.516 1.559 1.00 94.19 71 GLU A O 1
ATOM 599 N N . PHE A 1 72 ? -1.727 -13.659 -0.569 1.00 92.38 72 PHE A N 1
ATOM 600 C CA . PHE A 1 72 ? -0.354 -14.022 -0.220 1.00 92.38 72 PHE A CA 1
ATOM 601 C C . PHE A 1 72 ? 0.324 -12.957 0.648 1.00 92.38 72 PHE A C 1
ATOM 603 O O . PHE A 1 72 ? 0.908 -13.294 1.676 1.00 92.38 72 PHE A O 1
ATOM 610 N N . ILE A 1 73 ? 0.236 -11.674 0.282 1.00 92.50 73 ILE A N 1
ATOM 611 C CA . ILE A 1 73 ? 0.830 -10.584 1.072 1.00 92.50 73 ILE A CA 1
ATOM 612 C C . ILE A 1 73 ? 0.211 -10.533 2.466 1.00 92.50 73 ILE A C 1
ATOM 614 O O . ILE A 1 73 ? 0.938 -10.384 3.448 1.00 92.50 73 ILE A O 1
ATOM 618 N N . ARG A 1 74 ? -1.111 -10.705 2.578 1.00 91.38 74 ARG A N 1
ATOM 619 C CA . ARG A 1 74 ? -1.798 -10.756 3.871 1.00 91.38 74 ARG A CA 1
ATOM 620 C C . ARG A 1 74 ? -1.298 -11.915 4.726 1.00 91.38 74 ARG A C 1
ATOM 622 O O . ARG A 1 74 ? -0.987 -11.699 5.894 1.00 91.38 74 ARG A O 1
ATOM 629 N N . TRP A 1 75 ? -1.194 -13.114 4.155 1.00 90.81 75 TRP A N 1
ATOM 630 C CA . TRP A 1 75 ? -0.609 -14.269 4.834 1.00 90.81 75 TRP A CA 1
ATOM 631 C C . TRP A 1 75 ? 0.828 -13.970 5.283 1.00 90.81 75 TRP A C 1
ATOM 633 O O . TRP A 1 75 ? 1.130 -14.089 6.468 1.00 90.81 75 TRP A O 1
ATOM 643 N N . TYR A 1 76 ? 1.666 -13.453 4.379 1.00 90.69 76 TYR A N 1
ATOM 644 C CA . TYR A 1 76 ? 3.082 -13.160 4.610 1.00 90.69 76 TYR A CA 1
ATOM 645 C C . TYR A 1 76 ? 3.317 -12.168 5.760 1.00 90.69 76 TYR A C 1
ATOM 647 O O . TYR A 1 76 ? 4.308 -12.297 6.472 1.00 90.69 76 TYR A O 1
ATOM 655 N N . ILE A 1 77 ? 2.422 -11.200 5.990 1.00 90.38 77 ILE A N 1
ATOM 656 C CA . ILE A 1 77 ? 2.579 -10.197 7.064 1.00 90.38 77 ILE A CA 1
ATOM 657 C C . ILE A 1 77 ? 1.891 -10.560 8.387 1.00 90.38 77 ILE A C 1
ATOM 659 O O . ILE A 1 77 ? 2.177 -9.922 9.399 1.00 90.38 77 ILE A O 1
ATOM 663 N N . MET A 1 78 ? 0.968 -11.528 8.406 1.00 87.00 78 MET A N 1
ATOM 664 C CA . MET A 1 78 ? 0.138 -11.801 9.589 1.00 87.00 78 MET A CA 1
ATOM 665 C C . MET A 1 78 ? 0.840 -12.613 10.687 1.00 87.00 78 MET A C 1
ATOM 667 O O . MET A 1 78 ? 0.413 -12.529 11.837 1.00 87.00 78 MET A O 1
ATOM 671 N N . ASN A 1 79 ? 1.914 -13.345 10.372 1.00 79.69 79 ASN A N 1
ATOM 672 C CA . ASN A 1 79 ? 2.628 -14.193 11.337 1.00 79.69 79 ASN A CA 1
ATOM 673 C C . ASN A 1 79 ? 4.128 -13.860 11.387 1.00 79.69 79 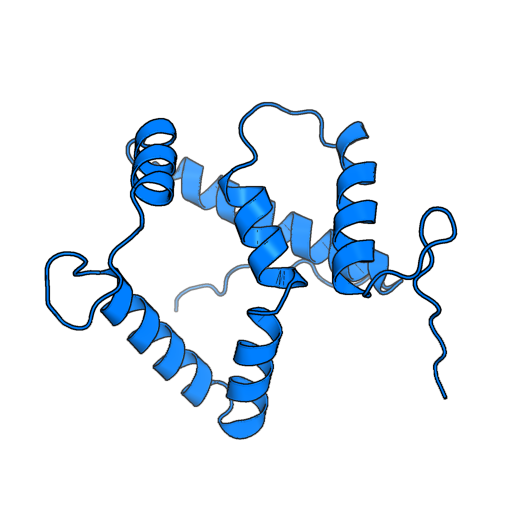ASN A C 1
ATOM 675 O O . ASN A 1 79 ? 4.980 -14.686 11.077 1.00 79.69 79 ASN A O 1
ATOM 679 N N . ASP A 1 80 ? 4.473 -12.645 11.822 1.00 80.69 80 ASP A N 1
ATOM 680 C CA . ASP A 1 80 ? 5.854 -12.118 11.848 1.00 80.69 80 ASP A CA 1
ATOM 681 C C . ASP A 1 80 ? 6.838 -12.860 12.783 1.00 80.69 80 ASP A C 1
ATOM 683 O O . ASP A 1 80 ? 8.021 -12.507 12.865 1.00 80.69 80 ASP A O 1
ATOM 687 N N . SER A 1 81 ? 6.362 -13.882 13.495 1.00 82.69 81 SER A N 1
ATOM 688 C CA . SER A 1 81 ? 7.149 -14.764 14.363 1.00 82.69 81 SER A CA 1
ATOM 689 C C . SER A 1 81 ? 7.464 -16.125 13.733 1.00 82.69 81 SER A C 1
ATOM 691 O O . SER A 1 81 ? 8.301 -16.857 14.263 1.00 82.69 81 SER A O 1
ATOM 693 N N . GLU A 1 82 ? 6.851 -16.456 12.597 1.00 89.62 82 GLU A N 1
ATOM 694 C CA . GLU A 1 82 ? 7.040 -17.734 11.915 1.00 89.62 82 GLU A CA 1
ATOM 695 C C . GLU A 1 82 ? 8.082 -17.627 10.791 1.00 89.62 82 GLU A C 1
ATOM 697 O O . GLU A 1 82 ? 8.176 -16.593 10.124 1.00 89.62 82 GLU A O 1
ATOM 702 N N . PRO A 1 83 ? 8.870 -18.686 10.523 1.00 87.56 83 PRO A N 1
ATOM 703 C CA . PRO A 1 83 ? 9.723 -18.727 9.341 1.00 87.56 83 PRO A CA 1
ATOM 704 C C . PRO A 1 83 ? 8.922 -18.502 8.051 1.00 87.56 83 PRO A C 1
ATOM 706 O O . PRO A 1 83 ? 7.797 -18.979 7.915 1.00 87.56 83 PRO A O 1
ATOM 709 N N . GLY A 1 84 ? 9.522 -17.808 7.083 1.00 82.81 84 GLY A N 1
ATOM 710 C CA . GLY A 1 84 ? 8.899 -17.568 5.777 1.00 82.81 84 GLY A CA 1
ATOM 711 C C . GLY A 1 84 ? 7.898 -16.411 5.741 1.00 82.81 84 GLY A C 1
ATOM 712 O O . GLY A 1 84 ? 7.216 -16.260 4.733 1.00 82.81 84 GLY A O 1
ATOM 713 N N . HIS A 1 85 ? 7.839 -15.593 6.793 1.00 92.00 85 HIS A N 1
ATOM 714 C CA . HIS A 1 85 ? 6.972 -14.420 6.887 1.00 92.00 85 HIS A CA 1
ATOM 715 C C . HIS A 1 85 ? 7.768 -13.108 6.876 1.00 92.00 85 HIS A C 1
ATOM 717 O O . HIS A 1 85 ? 9.001 -13.083 6.934 1.00 92.00 85 HIS A O 1
ATOM 723 N N . PHE A 1 86 ? 7.062 -11.985 6.775 1.00 89.25 86 PHE A N 1
ATOM 724 C CA . PHE A 1 86 ? 7.662 -10.668 6.873 1.00 89.25 86 PHE A CA 1
ATOM 725 C C . PHE A 1 86 ? 8.067 -10.375 8.316 1.00 89.25 86 PHE A C 1
ATOM 727 O O . PHE A 1 86 ? 7.229 -10.298 9.210 1.00 89.25 86 PHE A O 1
ATOM 734 N N . HIS A 1 87 ? 9.356 -10.120 8.527 1.00 88.62 87 HIS A N 1
ATOM 735 C CA . HIS A 1 87 ? 9.885 -9.707 9.821 1.00 88.62 87 HIS A CA 1
ATOM 736 C C . HIS A 1 87 ? 10.208 -8.205 9.777 1.00 88.62 87 HIS A C 1
ATOM 738 O O . HIS A 1 87 ? 11.239 -7.818 9.214 1.00 88.62 87 HIS A O 1
ATOM 744 N N . PRO A 1 88 ? 9.357 -7.325 10.347 1.00 85.06 88 PRO A N 1
ATOM 745 C CA . PRO A 1 88 ? 9.572 -5.891 10.244 1.00 85.06 88 PRO A CA 1
ATOM 746 C C . PRO A 1 88 ? 10.876 -5.479 10.927 1.00 85.06 88 PRO A C 1
ATOM 748 O O . PRO A 1 88 ? 11.214 -5.947 12.021 1.00 85.06 88 PRO A O 1
ATOM 751 N N . SER A 1 89 ? 11.597 -4.555 10.292 1.00 86.94 89 SER A N 1
ATOM 752 C CA . SER A 1 89 ? 12.822 -3.991 10.856 1.00 86.94 89 SER A CA 1
ATOM 753 C C . SER A 1 89 ? 12.539 -3.265 12.175 1.00 86.94 89 SER A C 1
ATOM 755 O O . SER A 1 89 ? 11.415 -2.834 12.447 1.00 86.94 89 SER A O 1
ATOM 757 N N . LYS A 1 90 ? 13.580 -3.062 12.992 1.00 85.94 90 LYS A N 1
ATOM 758 C CA . LYS A 1 90 ? 13.455 -2.304 14.247 1.00 85.94 90 LYS A CA 1
ATOM 759 C C . LYS A 1 90 ? 12.854 -0.910 14.018 1.00 85.94 90 LYS A C 1
ATOM 761 O O . LYS A 1 90 ? 12.016 -0.494 14.802 1.00 85.94 90 LYS A O 1
ATOM 766 N N . ALA A 1 91 ? 13.223 -0.237 12.925 1.00 83.00 91 ALA A N 1
ATOM 767 C CA . ALA A 1 91 ? 12.682 1.075 12.572 1.00 83.00 91 ALA A CA 1
ATOM 768 C C . ALA A 1 91 ? 11.172 1.034 12.278 1.00 83.00 91 ALA A C 1
ATOM 770 O O . ALA A 1 91 ? 10.440 1.912 12.725 1.00 83.00 91 ALA A O 1
ATOM 771 N N . ILE A 1 92 ? 10.690 -0.004 11.581 1.00 82.31 92 ILE A N 1
ATOM 772 C CA . ILE A 1 92 ? 9.251 -0.199 11.345 1.00 82.31 92 ILE A CA 1
ATOM 773 C C . ILE A 1 92 ? 8.533 -0.472 12.668 1.00 82.31 92 ILE A C 1
ATOM 775 O O . ILE A 1 92 ? 7.508 0.144 12.936 1.00 82.31 92 ILE A O 1
ATOM 779 N N . LYS A 1 93 ? 9.090 -1.336 13.525 1.00 82.44 93 LYS A N 1
ATOM 780 C CA . LYS A 1 93 ? 8.518 -1.634 14.849 1.00 82.44 93 LYS A CA 1
ATOM 781 C C . LYS A 1 93 ? 8.435 -0.388 15.736 1.00 82.44 93 LYS A C 1
ATOM 783 O O . LYS A 1 93 ? 7.422 -0.186 16.395 1.00 82.44 93 LYS A O 1
ATOM 788 N N . THR A 1 94 ? 9.472 0.450 15.736 1.00 82.00 94 THR A N 1
ATOM 789 C CA . THR A 1 94 ? 9.478 1.734 16.450 1.00 82.00 94 THR A CA 1
ATOM 790 C C . THR A 1 94 ? 8.392 2.665 15.919 1.00 82.00 94 THR A C 1
ATOM 792 O O . THR A 1 94 ? 7.556 3.087 16.710 1.00 82.00 94 THR A O 1
ATOM 795 N N . GLY A 1 95 ? 8.322 2.880 14.600 1.00 77.50 95 GLY A N 1
ATOM 796 C CA . GLY A 1 95 ? 7.288 3.731 14.001 1.00 77.50 95 GLY A CA 1
ATOM 797 C C . GLY A 1 95 ? 5.869 3.234 14.292 1.00 77.50 95 GLY A C 1
ATOM 798 O O . GLY A 1 95 ? 5.014 4.023 14.678 1.00 77.50 95 GLY A O 1
ATOM 799 N N . ILE A 1 96 ? 5.629 1.919 14.211 1.00 78.69 96 ILE A N 1
ATOM 800 C CA . ILE A 1 96 ? 4.341 1.320 14.594 1.00 78.69 96 ILE A CA 1
ATOM 801 C C . ILE A 1 96 ? 4.015 1.630 16.054 1.00 78.69 96 ILE A C 1
ATOM 803 O O . ILE A 1 96 ? 2.899 2.043 16.334 1.00 78.69 96 ILE A O 1
ATOM 807 N N . ASN A 1 97 ? 4.961 1.432 16.978 1.00 75.56 97 ASN A N 1
ATOM 808 C CA . ASN A 1 97 ? 4.739 1.646 18.409 1.00 75.56 97 ASN A CA 1
ATOM 809 C C . ASN A 1 97 ? 4.483 3.117 18.762 1.00 75.56 97 ASN A C 1
ATOM 811 O O . ASN A 1 97 ? 3.644 3.386 19.615 1.00 75.56 97 ASN A O 1
ATOM 815 N N . GLU A 1 98 ? 5.172 4.050 18.104 1.00 72.56 98 GLU A N 1
ATOM 816 C CA . GLU A 1 98 ? 4.981 5.499 18.278 1.00 72.56 98 GLU A CA 1
ATOM 817 C C . GLU A 1 98 ? 3.584 5.956 17.832 1.00 72.56 98 GLU A C 1
ATOM 819 O O . GLU A 1 98 ? 3.017 6.871 18.422 1.00 72.56 98 GLU A O 1
ATOM 824 N N . HIS A 1 99 ? 2.998 5.264 16.853 1.00 69.88 99 HIS A N 1
ATOM 825 C CA . HIS A 1 99 ? 1.684 5.572 16.282 1.00 69.88 99 HIS A CA 1
ATOM 826 C C . HIS A 1 99 ? 0.589 4.591 16.739 1.00 69.88 99 HIS A C 1
ATOM 828 O O . HIS A 1 99 ? -0.530 4.608 16.220 1.00 69.88 99 HIS A O 1
ATOM 834 N N . ARG A 1 100 ? 0.891 3.708 17.702 1.00 61.94 100 ARG A N 1
ATOM 835 C CA . ARG A 1 100 ? -0.020 2.646 18.144 1.00 61.94 100 ARG A CA 1
ATOM 836 C C . ARG A 1 100 ? -1.061 3.197 19.120 1.00 61.94 100 ARG A C 1
ATOM 838 O O . ARG A 1 100 ? -0.887 3.143 20.333 1.00 61.94 100 ARG A O 1
ATOM 845 N N . GLY A 1 101 ? -2.171 3.692 18.584 1.00 57.16 101 GLY A N 1
ATOM 846 C CA . GLY A 1 101 ? -3.460 3.699 19.280 1.00 57.16 101 GLY A CA 1
ATOM 847 C C . GLY A 1 101 ? -4.209 2.387 19.027 1.00 57.16 101 GLY A C 1
ATOM 848 O O . GLY A 1 101 ? -3.930 1.692 18.050 1.00 57.16 101 GLY A O 1
ATOM 849 N N . GLU A 1 102 ? -5.163 2.019 19.887 1.00 55.47 102 GLU A N 1
ATOM 850 C CA . GLU A 1 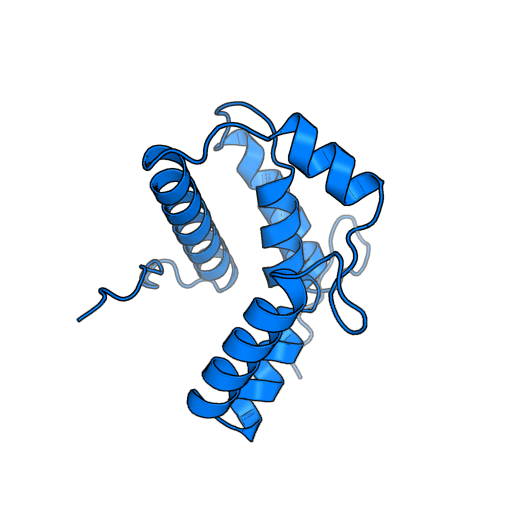102 ? -6.209 1.067 19.485 1.00 55.47 102 GLU A CA 1
ATOM 851 C C . GLU A 1 102 ? -6.822 1.576 18.173 1.00 55.47 102 GLU A C 1
ATOM 853 O O . GLU A 1 102 ? -7.274 2.719 18.144 1.00 55.47 102 GLU A O 1
ATOM 858 N N . ILE A 1 103 ? -6.798 0.774 17.099 1.00 57.91 103 ILE A N 1
ATOM 859 C CA . ILE A 1 103 ? -7.371 1.169 15.803 1.00 57.91 103 ILE A CA 1
ATOM 860 C C . ILE A 1 103 ? -8.870 1.390 16.015 1.00 57.91 103 ILE A C 1
ATOM 862 O O . ILE A 1 103 ? -9.635 0.439 16.191 1.00 57.91 103 ILE A O 1
ATOM 866 N N . LYS A 1 104 ? -9.296 2.649 16.032 1.00 56.94 104 LYS A N 1
ATOM 867 C CA . LYS A 1 104 ? -10.698 3.044 16.156 1.00 56.94 104 LYS A CA 1
ATOM 868 C C . LYS A 1 104 ? -11.340 3.041 14.775 1.00 56.94 104 LYS A C 1
ATOM 870 O O . LYS A 1 104 ? -10.680 3.208 13.754 1.00 56.94 104 LYS A O 1
ATOM 875 N N . SER A 1 105 ? -12.665 2.941 14.726 1.00 60.94 105 SER A N 1
ATOM 876 C CA . SER A 1 105 ? -13.429 3.123 13.481 1.00 60.94 105 SER A CA 1
ATOM 877 C C . SER A 1 105 ? -13.129 4.462 12.787 1.00 60.94 105 SER A C 1
ATOM 879 O O . SER A 1 105 ? 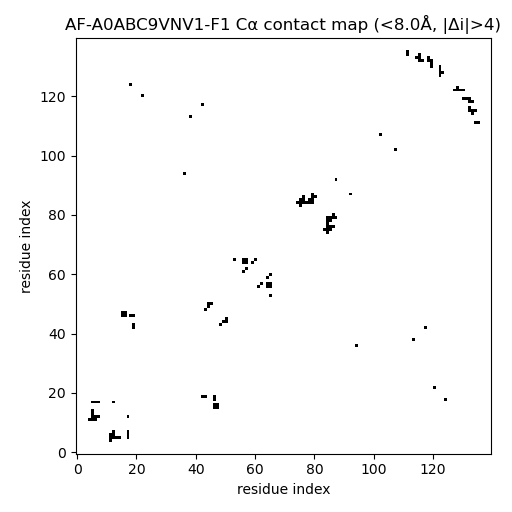-13.176 4.554 11.562 1.00 60.94 105 SER A O 1
ATOM 881 N N . THR A 1 106 ? -12.751 5.487 13.555 1.00 65.94 106 THR A N 1
ATOM 882 C CA . THR A 1 106 ? -12.291 6.783 13.044 1.00 65.94 106 THR A CA 1
ATOM 883 C C . THR A 1 106 ? -11.003 6.695 12.229 1.00 65.94 106 THR A C 1
ATOM 885 O O . THR A 1 106 ? -10.796 7.532 11.356 1.00 65.94 106 THR A O 1
ATOM 888 N N . ASP A 1 107 ? -10.154 5.697 12.473 1.00 70.19 107 ASP A N 1
ATOM 889 C CA . ASP A 1 107 ? -8.869 5.548 11.785 1.00 70.19 107 ASP A CA 1
ATOM 890 C C . ASP A 1 107 ? -9.056 4.972 10.376 1.00 70.19 107 ASP A C 1
ATOM 892 O O . ASP A 1 107 ? -8.377 5.394 9.443 1.00 70.19 107 ASP A O 1
ATOM 896 N N . LEU A 1 108 ? -10.051 4.097 10.179 1.00 76.69 108 LEU A N 1
ATOM 897 C CA . LEU A 1 108 ? -10.439 3.618 8.845 1.00 76.69 108 LEU A CA 1
ATOM 898 C C . LEU A 1 108 ? -11.068 4.725 7.989 1.00 76.69 108 LEU A C 1
ATOM 900 O O . LEU A 1 108 ? -10.805 4.796 6.789 1.00 76.69 108 LEU A O 1
ATOM 904 N N . LYS A 1 109 ? -11.865 5.613 8.600 1.00 79.62 109 LYS A N 1
ATOM 905 C CA . LYS A 1 109 ? -12.425 6.785 7.906 1.00 79.62 109 LYS A CA 1
ATOM 906 C C . LYS A 1 109 ? -11.313 7.712 7.417 1.00 79.62 109 LYS A C 1
ATOM 908 O O . LYS A 1 109 ? -11.299 8.055 6.244 1.00 79.62 109 LYS A O 1
ATOM 913 N N . LYS A 1 110 ? -10.348 8.027 8.286 1.00 78.50 110 LYS A N 1
ATOM 914 C CA . LYS A 1 110 ? -9.175 8.843 7.933 1.00 78.50 110 LYS A CA 1
ATOM 915 C C . LYS A 1 110 ? -8.329 8.212 6.830 1.00 78.50 110 LYS A C 1
ATOM 917 O O . LYS A 1 110 ? -7.906 8.905 5.916 1.00 78.50 110 LYS A O 1
ATOM 922 N N . LEU A 1 111 ? -8.099 6.897 6.897 1.00 81.00 111 LEU A N 1
ATOM 923 C CA . LEU A 1 111 ? -7.399 6.180 5.830 1.00 81.00 111 LEU A CA 1
ATOM 924 C C . LEU A 1 111 ? -8.150 6.291 4.499 1.00 81.00 111 LEU A C 1
ATOM 926 O O . LEU A 1 111 ? -7.523 6.495 3.468 1.00 81.00 111 LEU A O 1
ATOM 930 N N . THR A 1 112 ? -9.479 6.176 4.526 1.00 84.12 112 THR A N 1
ATOM 931 C CA . THR A 1 112 ? -10.305 6.321 3.322 1.00 84.12 112 THR A CA 1
ATOM 932 C C . THR A 1 112 ? -10.173 7.727 2.747 1.00 84.12 112 THR A C 1
ATOM 934 O O . THR A 1 112 ? -9.807 7.848 1.588 1.00 84.12 112 THR A O 1
ATOM 937 N N . GLU A 1 113 ? -10.368 8.766 3.565 1.00 83.00 113 GLU A N 1
ATOM 938 C CA . GLU A 1 113 ? -10.228 10.174 3.155 1.00 83.00 113 GLU A CA 1
ATOM 939 C C . GLU A 1 113 ? -8.855 10.442 2.512 1.00 83.00 113 GLU A C 1
ATOM 941 O O . GLU A 1 113 ? -8.790 10.953 1.400 1.00 83.00 113 GLU A O 1
ATOM 946 N N . MET A 1 114 ? -7.765 9.974 3.129 1.00 82.31 114 MET A N 1
ATOM 947 C CA . MET A 1 114 ? -6.408 10.113 2.579 1.00 82.31 114 MET A CA 1
ATOM 948 C C . MET A 1 114 ? -6.234 9.423 1.211 1.00 82.31 114 MET A C 1
ATOM 950 O O . MET A 1 114 ? -5.531 9.935 0.342 1.00 82.31 114 MET A O 1
ATOM 954 N N . LEU A 1 115 ? -6.855 8.259 0.994 1.00 85.31 115 LEU A N 1
ATOM 955 C CA . LEU A 1 115 ? -6.806 7.567 -0.300 1.00 85.31 115 LEU A CA 1
ATOM 956 C C . LEU A 1 115 ? -7.661 8.271 -1.368 1.00 85.31 115 LEU A C 1
ATOM 958 O O . LEU A 1 115 ? -7.276 8.280 -2.539 1.00 85.31 115 LEU A O 1
ATOM 962 N N . GLU A 1 116 ? -8.792 8.871 -0.982 1.00 84.62 116 GLU A N 1
ATOM 963 C CA . GLU A 1 116 ? -9.608 9.702 -1.878 1.00 84.62 116 GLU A CA 1
ATOM 964 C C . GLU A 1 116 ? -8.840 10.955 -2.321 1.00 84.62 116 GLU A C 1
ATOM 966 O O . GLU A 1 116 ? -8.825 11.271 -3.513 1.00 84.62 116 GLU A O 1
ATOM 971 N N . ASP A 1 117 ? -8.148 11.615 -1.391 1.00 80.62 117 ASP A N 1
ATOM 972 C CA . ASP A 1 117 ? -7.337 12.803 -1.673 1.00 80.62 117 ASP A CA 1
ATOM 973 C C . ASP A 1 117 ? -6.168 12.469 -2.614 1.00 80.62 117 ASP A C 1
ATOM 975 O O . ASP A 1 117 ? -5.937 13.174 -3.598 1.00 80.62 117 ASP A O 1
ATOM 979 N N . PHE A 1 118 ? -5.472 11.343 -2.403 1.00 80.56 118 PHE A N 1
ATOM 980 C CA . PHE A 1 118 ? -4.446 10.885 -3.349 1.00 80.56 118 PHE A CA 1
ATOM 981 C C . PHE A 1 118 ? -5.006 10.666 -4.758 1.00 80.56 118 PHE A C 1
ATOM 983 O O . PHE A 1 118 ? -4.376 11.074 -5.735 1.00 80.56 118 PHE A O 1
ATOM 990 N N . SER A 1 119 ? -6.189 10.059 -4.880 1.00 82.38 119 SER A N 1
ATOM 991 C CA . SER A 1 119 ? -6.842 9.849 -6.177 1.00 82.38 119 SER A CA 1
ATOM 992 C C . SER A 1 119 ? -7.120 11.164 -6.909 1.00 82.38 119 SER A C 1
ATOM 994 O O . SER A 1 119 ? -6.953 11.222 -8.125 1.00 82.38 119 SER A O 1
ATOM 996 N N . GLU A 1 120 ? -7.536 12.208 -6.192 1.00 78.50 120 GLU A N 1
ATOM 997 C CA . GLU A 1 120 ? -7.776 13.534 -6.771 1.00 78.50 120 GLU A CA 1
ATOM 998 C C . GLU A 1 120 ? -6.475 14.189 -7.243 1.00 78.50 120 GLU A C 1
ATOM 1000 O O . GLU A 1 120 ? -6.409 14.710 -8.356 1.00 78.50 120 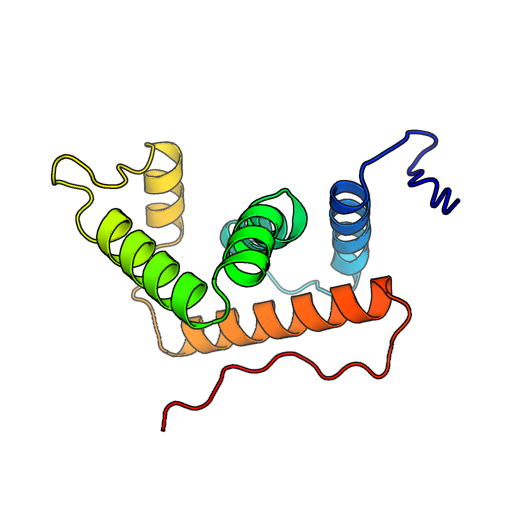GLU A O 1
ATOM 1005 N N . VAL A 1 121 ? -5.411 14.109 -6.442 1.00 74.75 121 VAL A N 1
ATOM 1006 C CA . VAL A 1 121 ? -4.097 14.650 -6.818 1.00 74.75 121 VAL A CA 1
ATOM 1007 C C . VAL A 1 121 ? -3.568 13.993 -8.093 1.00 74.75 121 VAL A C 1
ATOM 1009 O O . VAL A 1 121 ? -3.016 14.678 -8.955 1.00 74.75 121 VAL A O 1
ATOM 1012 N N . PHE A 1 122 ? -3.740 12.678 -8.250 1.00 74.25 122 PHE A N 1
ATOM 1013 C CA . PHE A 1 122 ? -3.343 11.995 -9.483 1.00 74.25 122 PHE A CA 1
ATOM 1014 C C . PHE A 1 122 ? -4.165 12.462 -10.691 1.00 74.25 122 PHE A C 1
ATOM 1016 O O . PHE A 1 122 ? -3.580 12.748 -11.731 1.00 74.25 122 PHE A O 1
ATOM 1023 N N . ALA A 1 123 ? -5.478 12.647 -10.536 1.00 73.25 123 ALA A N 1
ATOM 1024 C CA . ALA A 1 123 ? -6.346 13.159 -11.597 1.00 73.25 123 ALA A CA 1
ATOM 1025 C C . ALA A 1 123 ? -5.964 14.579 -12.059 1.00 73.25 123 ALA A C 1
ATOM 1027 O O . ALA A 1 123 ? -5.876 14.848 -13.258 1.00 73.25 123 ALA A O 1
ATOM 1028 N N . VAL A 1 124 ? -5.658 15.478 -11.116 1.00 72.69 124 VAL A N 1
ATOM 1029 C CA . VAL A 1 124 ? -5.184 16.839 -11.425 1.00 72.69 124 VAL A CA 1
ATOM 1030 C C . VAL A 1 124 ? -3.847 16.806 -12.171 1.00 72.69 124 VAL A C 1
ATOM 1032 O O . VAL A 1 124 ? -3.667 17.545 -13.141 1.00 72.69 124 VAL A O 1
ATOM 1035 N N . ASN A 1 125 ? -2.919 15.934 -11.762 1.00 69.81 125 ASN A N 1
ATOM 1036 C CA . ASN A 1 125 ? -1.628 15.766 -12.441 1.00 69.81 125 ASN A CA 1
ATOM 1037 C C . ASN A 1 125 ? -1.776 15.239 -13.877 1.00 69.81 125 ASN A C 1
ATOM 1039 O O . ASN A 1 125 ? -0.976 15.601 -14.739 1.00 69.81 125 ASN A O 1
ATOM 1043 N N . ASP A 1 126 ? -2.810 14.442 -14.140 1.00 71.50 126 ASP A N 1
ATOM 1044 C CA . ASP A 1 126 ? -3.158 13.957 -15.479 1.00 71.50 126 ASP A CA 1
ATOM 1045 C C . ASP A 1 126 ? -3.979 14.975 -16.301 1.00 71.50 126 ASP A C 1
ATOM 1047 O O . ASP A 1 126 ? -4.349 14.697 -17.444 1.00 71.50 126 ASP A O 1
ATOM 1051 N N . HIS A 1 127 ? -4.215 16.179 -15.760 1.00 75.25 127 HIS A N 1
ATOM 1052 C CA . HIS A 1 127 ? -5.050 17.237 -16.340 1.00 75.25 127 HIS A CA 1
ATOM 1053 C C . HIS A 1 127 ? -6.511 16.818 -16.586 1.00 75.25 127 HIS A C 1
ATOM 1055 O O . HIS A 1 127 ? -7.156 17.323 -17.509 1.00 75.25 127 HIS A O 1
ATOM 1061 N N . ASP A 1 128 ? -7.041 15.918 -15.755 1.00 70.44 128 ASP A N 1
ATOM 1062 C CA . ASP A 1 128 ? -8.427 15.449 -15.804 1.00 70.44 128 ASP A CA 1
ATOM 1063 C C . ASP A 1 128 ? -9.178 15.817 -14.513 1.00 70.44 128 ASP A C 1
ATOM 1065 O O . ASP A 1 128 ? -9.430 14.991 -13.638 1.00 70.44 128 ASP A O 1
ATOM 1069 N N . GLU A 1 129 ? -9.560 17.093 -14.396 1.00 63.53 129 GLU A N 1
ATOM 1070 C CA . GLU A 1 129 ? -10.319 17.631 -13.251 1.00 63.53 129 GLU A CA 1
ATOM 1071 C C . GLU A 1 129 ? -11.734 17.024 -13.107 1.00 63.53 129 GLU A C 1
ATOM 1073 O O . GLU A 1 129 ? -12.425 17.278 -12.120 1.00 63.53 129 GLU A O 1
ATOM 1078 N N . GLY A 1 130 ? -12.187 16.231 -14.087 1.00 70.00 130 GLY A N 1
ATOM 1079 C CA . GLY A 1 130 ? -13.480 15.547 -14.080 1.00 70.00 130 GLY A CA 1
ATOM 1080 C C . GLY A 1 130 ? -13.420 14.090 -13.621 1.00 70.00 130 GLY A C 1
ATOM 1081 O O . GLY A 1 130 ? -14.473 13.444 -13.562 1.00 70.00 130 GLY A O 1
ATOM 1082 N N . ALA A 1 131 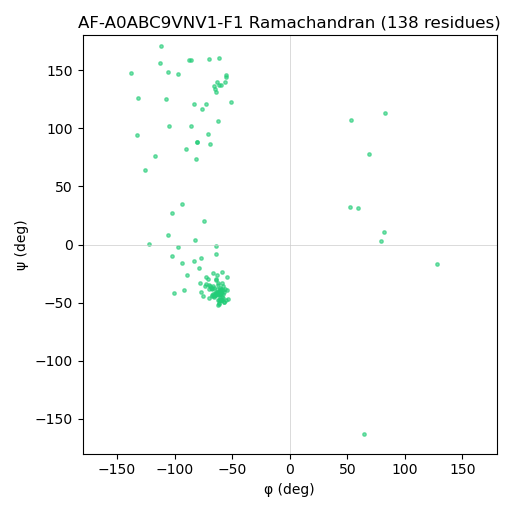? -12.232 13.553 -13.319 1.00 73.38 131 ALA A N 1
ATOM 1083 C CA . ALA A 1 131 ? -12.089 12.151 -12.957 1.00 73.38 131 ALA A CA 1
ATOM 1084 C C . ALA A 1 131 ? -12.805 11.847 -11.626 1.00 73.38 131 ALA A C 1
ATOM 1086 O O . ALA A 1 131 ? -12.701 12.608 -10.658 1.00 73.38 131 ALA A O 1
ATOM 1087 N N . PRO A 1 132 ? -13.543 10.727 -11.536 1.00 74.25 132 PRO A N 1
ATOM 1088 C CA . PRO A 1 132 ? -14.202 10.354 -10.297 1.00 74.25 132 PRO A CA 1
ATOM 1089 C C . PRO A 1 132 ? -13.157 10.059 -9.218 1.00 74.25 132 PRO A C 1
ATOM 1091 O O . PRO A 1 132 ? -12.212 9.304 -9.448 1.00 74.25 132 PRO A O 1
ATOM 1094 N N . ARG A 1 133 ? -13.365 10.602 -8.013 1.00 80.25 133 ARG A N 1
ATOM 1095 C CA . ARG A 1 133 ? -12.581 10.194 -6.843 1.00 80.25 133 ARG A CA 1
ATOM 1096 C C . ARG A 1 133 ? -12.773 8.700 -6.603 1.00 80.25 133 ARG A C 1
ATOM 1098 O O . ARG A 1 133 ? -13.899 8.196 -6.682 1.00 80.25 133 ARG A O 1
ATOM 1105 N N . TRP A 1 134 ? -11.680 8.006 -6.296 1.00 87.75 134 TRP A N 1
ATOM 1106 C CA . TRP A 1 134 ? -11.755 6.623 -5.846 1.00 87.75 134 TRP A CA 1
ATOM 1107 C C . TRP A 1 134 ? -12.672 6.502 -4.623 1.00 87.75 134 TRP A C 1
ATOM 1109 O O . TRP A 1 134 ? -12.723 7.402 -3.794 1.00 87.75 134 TRP A O 1
ATOM 1119 N N . LYS A 1 135 ? -13.385 5.378 -4.510 1.00 84.88 135 LYS A N 1
ATOM 1120 C CA . LYS A 1 135 ? -14.138 4.993 -3.313 1.00 84.88 135 LYS A CA 1
ATOM 1121 C C . LYS A 1 135 ? -13.941 3.503 -3.037 1.00 84.88 135 LYS A C 1
ATOM 1123 O O . LYS A 1 135 ? -13.816 2.732 -3.996 1.00 84.88 135 LYS A O 1
ATOM 1128 N N . PRO A 1 136 ? -13.949 3.067 -1.764 1.00 81.88 136 PRO A N 1
ATOM 1129 C CA . PRO A 1 136 ? -13.937 1.648 -1.436 1.00 81.88 136 PRO A CA 1
ATOM 1130 C C . PRO A 1 136 ? -15.114 0.931 -2.104 1.00 81.88 136 PRO A C 1
ATOM 1132 O O . PRO A 1 136 ? -16.227 1.457 -2.125 1.00 81.88 136 PRO A O 1
ATOM 1135 N N . LYS A 1 137 ? -14.888 -0.285 -2.615 1.00 78.69 137 LYS A N 1
ATOM 1136 C CA . LYS A 1 137 ? -15.997 -1.151 -3.033 1.00 78.69 137 LYS A CA 1
ATOM 1137 C C . LYS A 1 137 ? -16.832 -1.494 -1.797 1.00 78.69 137 LYS A C 1
ATOM 1139 O O . LYS A 1 137 ? -16.272 -1.884 -0.768 1.00 78.69 137 LYS A O 1
ATOM 1144 N N . GLU A 1 138 ? -18.150 -1.345 -1.894 1.00 71.44 138 GLU A N 1
ATOM 1145 C CA . GLU A 1 138 ? -19.054 -1.875 -0.875 1.00 71.44 138 GLU A CA 1
ATOM 1146 C C . GLU A 1 138 ? -18.884 -3.399 -0.833 1.00 71.44 138 GLU A C 1
ATOM 1148 O O . GLU A 1 138 ? -18.710 -4.044 -1.868 1.00 71.44 138 GLU A O 1
ATOM 1153 N N . LYS A 1 139 ? -18.836 -3.973 0.372 1.00 53.38 139 LYS A N 1
ATOM 1154 C CA . LYS A 1 139 ? -18.925 -5.426 0.506 1.00 53.38 139 LYS A CA 1
ATOM 1155 C C . LYS A 1 139 ? -20.386 -5.806 0.310 1.00 53.38 139 LYS A C 1
ATOM 1157 O O . LYS A 1 139 ? -21.205 -5.390 1.129 1.00 53.38 139 LYS A O 1
ATOM 1162 N N . ASP A 1 140 ? -20.659 -6.576 -0.736 1.00 42.06 140 ASP A N 1
ATOM 1163 C CA . ASP A 1 140 ? -21.900 -7.344 -0.867 1.00 42.06 140 ASP A CA 1
ATOM 1164 C C . ASP A 1 140 ? -22.039 -8.378 0.269 1.00 42.06 140 ASP A C 1
ATOM 1166 O O . ASP A 1 140 ? -20.998 -8.930 0.717 1.00 42.06 140 ASP A O 1
#

Solvent-accessible surface area (backbone atoms only — not comparable to full-atom values): 8500 Å² total; per-residue (Å²): 134,88,79,78,76,42,64,59,96,88,40,84,45,55,68,44,55,48,53,57,53,54,56,58,66,48,48,79,80,62,77,71,83,88,78,59,68,63,57,53,49,49,51,43,40,64,46,74,49,56,45,57,53,53,49,53,40,33,73,76,49,34,72,68,38,43,52,54,49,52,51,48,53,51,58,30,57,72,44,53,87,48,89,93,35,47,66,76,50,72,69,54,52,49,55,49,60,79,66,62,63,85,87,46,77,68,51,57,51,51,53,48,53,54,51,27,51,51,41,44,54,5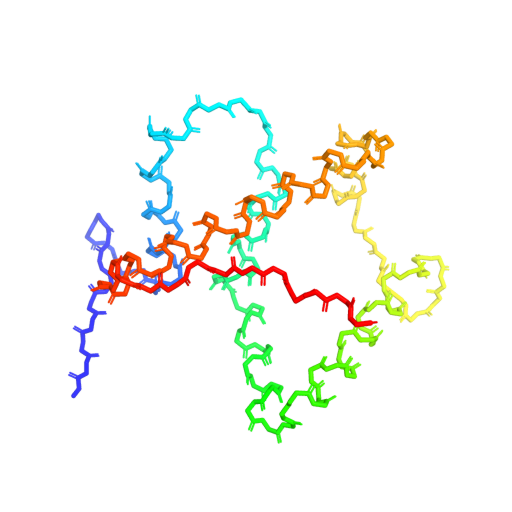2,28,51,75,70,73,37,87,80,60,79,61,58,73,83,79,79,83,129